Protein AF-A0A9W3GPB9-F1 (afdb_monomer)

Nearest PDB structures (foldseek):
  7ztk-assembly1_D  TM=1.002E+00  e=3.214E-09  Mus musculus
  7kpf-assembly1_D  TM=1.002E+00  e=3.432E-09  Homo sapiens
  4f36-assembly1_A  TM=9.982E-01  e=4.765E-09  Trypanosoma brucei brucei TREU927
  4fkx-assembly1_A  TM=1.002E+00  e=1.048E-08  Trypanosoma brucei brucei TREU927
  1w7w-assembly1_A  TM=9.955E-01  e=7.507E-08  Pisum sativum

pLDDT: mean 97.43, std 3.17, range [72.94, 98.88]

Structure (mmCIF, N/CA/C/O backbone):
data_AF-A0A9W3GPB9-F1
#
_entry.id   AF-A0A9W3GPB9-F1
#
loop_
_atom_site.group_PDB
_atom_site.id
_atom_site.type_symbol
_atom_site.label_atom_id
_atom_site.label_alt_id
_atom_site.label_comp_id
_atom_site.label_asym_id
_atom_site.label_entity_id
_atom_site.label_seq_id
_atom_site.pdbx_PDB_ins_code
_atom_site.Cartn_x
_atom_site.Cartn_y
_atom_site.Cartn_z
_atom_site.occupancy
_atom_site.B_iso_or_equiv
_atom_site.auth_seq_id
_atom_site.auth_comp_id
_atom_site.auth_asym_id
_atom_site.auth_atom_id
_atom_site.pdbx_PDB_model_num
ATOM 1 N N . MET A 1 1 ? 0.204 17.682 1.447 1.00 72.94 1 MET A N 1
ATOM 2 C CA . MET A 1 1 ? -0.964 16.874 1.031 1.00 72.94 1 MET A CA 1
ATOM 3 C C . MET A 1 1 ? -2.294 17.454 1.546 1.00 72.94 1 MET A C 1
ATOM 5 O O . MET A 1 1 ? -3.159 16.695 1.944 1.00 72.94 1 MET A O 1
ATOM 9 N N . SER A 1 2 ? -2.495 18.777 1.545 1.00 90.44 2 SER A N 1
ATOM 10 C CA . SER A 1 2 ? -3.749 19.416 2.009 1.00 90.44 2 SER A CA 1
ATOM 11 C C . SER A 1 2 ? -4.526 20.117 0.887 1.00 90.44 2 SER A C 1
ATOM 13 O O . SER A 1 2 ? -5.547 20.743 1.137 1.00 90.44 2 SER A O 1
ATOM 15 N N . SER A 1 3 ? -4.037 20.034 -0.353 1.00 95.81 3 SER A N 1
ATOM 16 C CA . SER A 1 3 ? -4.595 20.727 -1.520 1.00 95.81 3 SER A CA 1
ATOM 17 C C . SER A 1 3 ? -5.773 20.001 -2.178 1.00 95.81 3 SER A C 1
ATOM 19 O O . SER A 1 3 ? -6.329 20.510 -3.144 1.00 95.81 3 SER A O 1
ATOM 21 N N . GLY A 1 4 ? -6.129 18.806 -1.710 1.00 96.25 4 GLY A N 1
ATOM 22 C CA . GLY A 1 4 ? -7.191 17.987 -2.284 1.00 96.25 4 GLY A CA 1
ATOM 23 C C . GLY A 1 4 ? -7.567 16.827 -1.362 1.00 96.25 4 GLY A C 1
ATOM 24 O O . GLY A 1 4 ? -6.853 16.572 -0.387 1.00 96.25 4 GLY A O 1
ATOM 25 N N . PRO A 1 5 ? -8.689 16.146 -1.644 1.00 97.94 5 PRO A N 1
ATOM 26 C CA . PRO A 1 5 ? -9.124 14.998 -0.862 1.00 97.94 5 PRO A CA 1
ATOM 27 C C . PRO A 1 5 ? -8.134 13.837 -0.992 1.00 97.94 5 PRO A C 1
ATOM 29 O O . PRO A 1 5 ? -7.456 13.684 -2.009 1.00 97.94 5 PRO A O 1
ATOM 32 N N . VAL A 1 6 ? -8.088 12.998 0.039 1.00 97.88 6 VAL A N 1
ATOM 33 C CA . VAL A 1 6 ? -7.305 11.760 0.069 1.00 97.88 6 VAL A CA 1
ATOM 34 C C . VAL A 1 6 ? -8.218 10.592 0.416 1.00 97.88 6 VAL A C 1
ATOM 36 O O . VAL A 1 6 ? -9.214 10.767 1.116 1.00 97.88 6 VAL A O 1
ATOM 39 N N . VAL A 1 7 ? -7.865 9.398 -0.055 1.00 98.44 7 VAL A N 1
ATOM 40 C CA . VAL A 1 7 ? -8.517 8.152 0.355 1.00 98.44 7 VAL A CA 1
ATOM 41 C C . VAL A 1 7 ? -7.621 7.485 1.392 1.00 98.44 7 VAL A C 1
ATOM 43 O O . VAL A 1 7 ? -6.564 6.958 1.052 1.00 98.44 7 VAL A O 1
ATOM 46 N N . ALA A 1 8 ? -8.024 7.547 2.659 1.00 98.38 8 ALA A N 1
ATOM 47 C CA . ALA A 1 8 ? -7.389 6.787 3.727 1.00 98.38 8 ALA A CA 1
ATOM 48 C C . ALA A 1 8 ? -8.057 5.410 3.824 1.00 98.38 8 ALA A C 1
ATOM 50 O O . ALA A 1 8 ? -9.278 5.303 3.724 1.00 98.38 8 ALA A O 1
ATOM 51 N N . MET A 1 9 ? -7.266 4.358 4.026 1.00 98.62 9 MET A N 1
ATOM 52 C CA . MET A 1 9 ? -7.760 2.985 4.145 1.00 98.62 9 MET A CA 1
ATOM 53 C C . MET A 1 9 ? -6.816 2.140 5.001 1.00 98.62 9 MET A C 1
ATOM 55 O O . MET A 1 9 ? -5.621 2.429 5.076 1.00 98.62 9 MET A O 1
ATOM 59 N N . VAL A 1 10 ? -7.349 1.084 5.616 1.00 98.75 10 VAL A N 1
ATOM 60 C CA . VAL A 1 10 ? -6.587 0.109 6.407 1.00 98.75 10 VAL A CA 1
ATOM 61 C C . VAL A 1 10 ? -6.779 -1.272 5.792 1.00 98.75 10 VAL A C 1
ATOM 63 O O . VAL A 1 10 ? -7.910 -1.709 5.602 1.00 98.75 10 VAL A O 1
ATOM 66 N N . TRP A 1 11 ? -5.674 -1.953 5.486 1.00 98.62 11 TRP A N 1
ATOM 67 C CA . TRP A 1 11 ? -5.675 -3.325 4.975 1.00 98.62 11 TRP A CA 1
ATOM 68 C C . TRP A 1 11 ? -5.111 -4.277 6.023 1.00 98.62 11 TRP A C 1
ATOM 70 O O . TRP A 1 11 ? -4.144 -3.951 6.713 1.00 98.62 11 TRP A O 1
ATOM 80 N N . GLN A 1 12 ? -5.703 -5.466 6.113 1.00 98.31 12 GLN A N 1
ATOM 81 C CA . GLN A 1 12 ? -5.309 -6.519 7.042 1.00 98.31 12 GLN A CA 1
ATOM 82 C C . GLN A 1 12 ? -4.882 -7.766 6.269 1.00 98.31 12 GLN A C 1
ATOM 84 O O . GLN A 1 12 ? -5.491 -8.124 5.266 1.00 98.31 12 GLN A O 1
ATOM 89 N N . GLY A 1 13 ? -3.843 -8.437 6.759 1.00 97.81 13 GLY A N 1
ATOM 90 C CA . GLY A 1 13 ? -3.364 -9.700 6.213 1.00 97.81 13 GLY A CA 1
ATOM 91 C C . GLY A 1 13 ? -1.981 -10.049 6.746 1.00 97.81 13 GLY A C 1
ATOM 92 O O . GLY A 1 13 ? -1.312 -9.221 7.377 1.00 97.81 13 GLY A O 1
ATOM 93 N N . LEU A 1 14 ? -1.544 -11.279 6.485 1.00 98.12 14 LEU A N 1
ATOM 94 C CA . LEU A 1 14 ? -0.194 -11.724 6.820 1.00 98.12 14 LEU A CA 1
ATOM 95 C C . LEU A 1 14 ? 0.846 -10.832 6.133 1.00 98.12 14 LEU A C 1
ATOM 97 O O . LEU A 1 14 ? 0.843 -10.691 4.913 1.00 98.12 14 LEU A O 1
ATOM 101 N N . ASP A 1 15 ? 1.737 -10.239 6.932 1.00 98.12 15 ASP A N 1
ATOM 102 C CA . ASP A 1 15 ? 2.866 -9.432 6.451 1.00 98.12 15 ASP A CA 1
ATOM 103 C C . ASP A 1 15 ? 2.458 -8.260 5.527 1.00 98.12 15 ASP A C 1
ATOM 105 O O . ASP A 1 15 ? 3.226 -7.782 4.686 1.00 98.12 15 ASP A O 1
ATOM 109 N N . VAL A 1 16 ? 1.223 -7.769 5.700 1.00 98.62 16 VAL A N 1
ATOM 110 C CA . VAL A 1 16 ? 0.580 -6.793 4.807 1.00 98.62 16 VAL A CA 1
ATOM 111 C C . VAL A 1 16 ? 1.366 -5.492 4.669 1.00 98.62 16 VAL A C 1
ATOM 113 O O . VAL A 1 16 ? 1.342 -4.889 3.602 1.00 98.62 16 VAL A O 1
ATOM 116 N N . VAL A 1 17 ? 2.117 -5.069 5.691 1.00 98.62 17 VAL A N 1
ATOM 117 C CA . VAL A 1 17 ? 2.965 -3.868 5.609 1.00 98.62 17 VAL A CA 1
ATOM 118 C C . VAL A 1 17 ? 4.058 -4.060 4.553 1.00 98.62 17 VAL A C 1
ATOM 120 O O . VAL A 1 17 ? 4.153 -3.269 3.614 1.00 98.62 17 VAL A O 1
ATOM 123 N N . ARG A 1 18 ? 4.846 -5.141 4.646 1.00 98.56 18 ARG A N 1
ATOM 124 C CA . ARG A 1 18 ? 5.908 -5.432 3.671 1.00 98.56 18 ARG A CA 1
ATOM 125 C C . ARG A 1 18 ? 5.321 -5.736 2.294 1.00 98.56 18 ARG A C 1
ATOM 127 O O . ARG A 1 18 ? 5.815 -5.207 1.299 1.00 98.56 18 ARG A O 1
ATOM 134 N N . ALA A 1 19 ? 4.265 -6.547 2.235 1.00 98.56 19 ALA A N 1
ATOM 135 C CA . ALA A 1 19 ? 3.604 -6.904 0.982 1.00 98.56 19 ALA A CA 1
ATOM 136 C C . ALA A 1 19 ? 3.037 -5.668 0.261 1.00 98.56 19 ALA A C 1
ATOM 138 O O . ALA A 1 19 ? 3.274 -5.490 -0.932 1.00 98.56 19 ALA A O 1
ATOM 139 N N . SER A 1 20 ? 2.386 -4.752 0.987 1.00 98.62 20 SER A N 1
ATOM 140 C CA . SER A 1 20 ? 1.865 -3.502 0.417 1.00 98.62 20 SER A CA 1
ATOM 141 C C . SER A 1 20 ? 2.987 -2.618 -0.115 1.00 98.62 20 SER A C 1
ATOM 143 O O . SER A 1 20 ? 2.867 -2.067 -1.205 1.00 98.62 20 SER A O 1
ATOM 145 N N . ARG A 1 21 ? 4.112 -2.504 0.604 1.00 98.50 21 ARG A N 1
ATOM 146 C CA . ARG A 1 21 ? 5.289 -1.760 0.123 1.00 98.50 21 ARG A CA 1
ATOM 147 C C . ARG A 1 21 ? 5.846 -2.344 -1.177 1.00 98.50 21 ARG A C 1
ATOM 149 O O . ARG A 1 21 ? 6.224 -1.574 -2.058 1.00 98.50 21 ARG A O 1
ATOM 156 N N . ALA A 1 22 ? 5.865 -3.670 -1.309 1.00 98.62 22 ALA A N 1
ATOM 157 C CA . ALA A 1 22 ? 6.281 -4.339 -2.538 1.00 98.62 22 ALA A CA 1
ATOM 158 C C . ALA A 1 22 ? 5.314 -4.062 -3.703 1.00 98.62 22 ALA A C 1
ATOM 160 O O . ALA A 1 22 ? 5.769 -3.718 -4.790 1.00 98.62 22 ALA A O 1
ATOM 161 N N . LEU A 1 23 ? 3.998 -4.127 -3.465 1.00 98.69 23 LEU A N 1
ATOM 162 C CA . LEU A 1 23 ? 2.970 -3.815 -4.470 1.00 98.69 23 LEU A CA 1
ATOM 163 C C . LEU A 1 23 ? 2.995 -2.341 -4.905 1.00 98.69 23 LEU A C 1
ATOM 165 O O . LEU A 1 23 ? 2.843 -2.029 -6.084 1.00 98.69 23 LEU A O 1
ATOM 169 N N . ILE A 1 24 ? 3.211 -1.421 -3.961 1.00 98.69 24 ILE A N 1
ATOM 170 C CA . ILE A 1 24 ? 3.306 0.016 -4.241 1.00 98.69 24 ILE A CA 1
ATOM 171 C C . ILE A 1 24 ? 4.538 0.333 -5.103 1.00 98.69 24 ILE A C 1
ATOM 173 O O . ILE A 1 24 ? 4.458 1.177 -5.997 1.00 98.69 24 ILE A O 1
ATOM 177 N N . GLY A 1 25 ? 5.666 -0.330 -4.839 1.00 98.62 25 GLY A N 1
ATOM 178 C CA . GLY A 1 25 ? 6.945 -0.066 -5.494 1.00 98.62 25 GLY A CA 1
ATOM 179 C C . GLY A 1 25 ? 7.775 1.030 -4.813 1.00 98.62 25 GLY A C 1
ATOM 180 O O . GLY A 1 25 ? 7.365 1.663 -3.829 1.00 98.62 25 GLY A O 1
ATOM 181 N N . ALA A 1 26 ? 8.987 1.246 -5.335 1.00 98.31 26 ALA A N 1
ATOM 182 C CA . ALA A 1 26 ? 9.961 2.191 -4.788 1.00 98.31 26 ALA A CA 1
ATOM 183 C C . ALA A 1 26 ? 9.387 3.614 -4.639 1.00 98.31 26 ALA A C 1
ATOM 185 O O . ALA A 1 26 ? 8.492 4.025 -5.372 1.00 98.31 26 ALA A O 1
ATOM 186 N N . THR A 1 27 ? 9.886 4.387 -3.665 1.00 97.62 27 THR A N 1
ATOM 187 C CA . THR A 1 27 ? 9.392 5.757 -3.405 1.00 97.62 27 THR A CA 1
ATOM 188 C C . THR A 1 27 ? 9.596 6.690 -4.593 1.00 97.62 27 THR A C 1
ATOM 190 O O . THR A 1 27 ? 8.715 7.505 -4.879 1.00 97.62 27 THR A O 1
ATOM 193 N N . ASN A 1 28 ? 10.729 6.546 -5.279 1.00 97.62 28 ASN A N 1
ATOM 194 C CA . ASN A 1 28 ? 11.000 7.183 -6.555 1.00 97.62 28 ASN A CA 1
ATOM 195 C C . ASN A 1 28 ? 10.464 6.286 -7.689 1.00 97.62 28 ASN A C 1
ATOM 197 O O . ASN A 1 28 ? 10.971 5.174 -7.839 1.00 97.62 28 ASN A O 1
ATOM 201 N N . PRO A 1 29 ? 9.470 6.732 -8.483 1.00 97.94 29 PRO A N 1
ATOM 202 C CA . PRO A 1 29 ? 8.903 5.925 -9.565 1.00 97.94 29 PRO A CA 1
ATOM 203 C C . PRO A 1 29 ? 9.924 5.459 -10.608 1.00 97.94 29 PRO A C 1
ATOM 205 O O . PRO A 1 29 ? 9.757 4.383 -11.165 1.00 97.94 29 PRO A O 1
ATOM 208 N N . ALA A 1 30 ? 11.010 6.210 -10.823 1.00 97.62 30 ALA A N 1
ATOM 209 C CA . ALA A 1 30 ? 12.081 5.804 -11.738 1.00 97.62 30 ALA A CA 1
ATOM 210 C C . ALA A 1 30 ? 12.787 4.498 -11.314 1.00 97.62 30 ALA A C 1
ATOM 212 O O . ALA A 1 30 ? 13.338 3.800 -12.161 1.00 97.62 30 ALA A O 1
ATOM 213 N N . ASP A 1 31 ? 12.741 4.166 -10.021 1.00 98.38 31 ASP A N 1
ATOM 214 C CA . ASP A 1 31 ? 13.310 2.943 -9.447 1.00 98.38 31 ASP A CA 1
ATOM 215 C C . ASP A 1 31 ? 12.232 1.865 -9.198 1.00 98.38 31 ASP A C 1
ATOM 217 O O . ASP A 1 31 ? 12.522 0.801 -8.646 1.00 98.38 31 ASP A O 1
ATOM 221 N N . ALA A 1 32 ? 10.966 2.138 -9.542 1.00 98.31 32 ALA A N 1
ATOM 222 C CA . ALA A 1 32 ? 9.845 1.228 -9.330 1.00 98.31 32 ALA A CA 1
ATOM 223 C C . ALA A 1 32 ? 9.66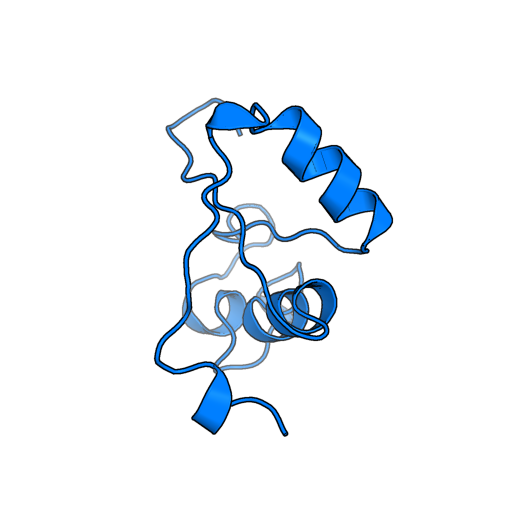4 0.306 -10.556 1.00 98.31 32 ALA A C 1
ATOM 225 O O . ALA A 1 32 ? 9.456 0.801 -11.663 1.00 98.31 32 ALA A O 1
ATOM 226 N N . PRO A 1 33 ? 9.723 -1.031 -10.398 1.00 98.50 33 PRO A N 1
ATOM 227 C CA . PRO A 1 33 ? 9.559 -1.950 -11.524 1.00 98.50 33 PRO A CA 1
ATOM 228 C C . PRO A 1 33 ? 8.149 -1.896 -12.141 1.00 98.50 33 PRO A C 1
ATOM 230 O O . PRO A 1 33 ? 7.182 -1.656 -11.405 1.00 98.50 33 PRO A O 1
ATOM 233 N N . PRO A 1 34 ? 7.999 -2.203 -13.446 1.00 98.62 34 PRO A N 1
ATOM 234 C CA . PRO A 1 34 ? 6.689 -2.45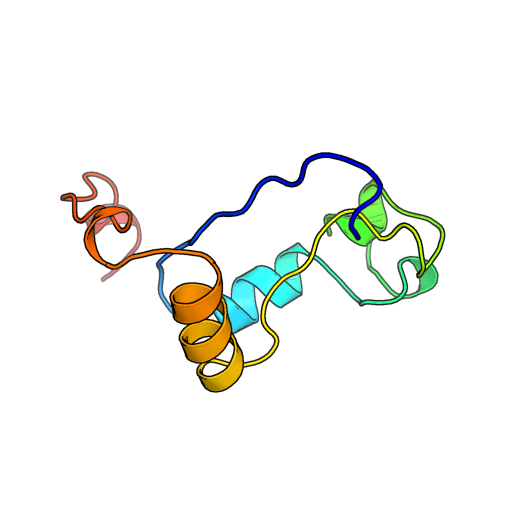5 -14.050 1.00 98.62 34 PRO A CA 1
ATOM 235 C C . PRO A 1 34 ? 5.898 -3.523 -13.280 1.00 98.62 34 PRO A C 1
ATOM 237 O O . PRO A 1 34 ? 6.479 -4.492 -12.783 1.00 98.62 34 PRO A O 1
ATOM 240 N N . GLY A 1 35 ? 4.581 -3.346 -13.179 1.00 98.50 35 GLY A N 1
ATOM 241 C CA . GLY A 1 35 ? 3.674 -4.165 -12.368 1.00 98.50 35 GLY A CA 1
ATOM 242 C C . GLY A 1 35 ? 3.513 -3.691 -10.919 1.00 98.50 35 GLY A C 1
ATOM 243 O O . GLY A 1 35 ? 2.659 -4.205 -10.197 1.00 98.50 35 GLY A O 1
ATOM 244 N N . THR A 1 36 ? 4.314 -2.717 -10.471 1.00 98.88 36 THR A N 1
ATOM 245 C CA . THR A 1 36 ? 4.062 -1.998 -9.213 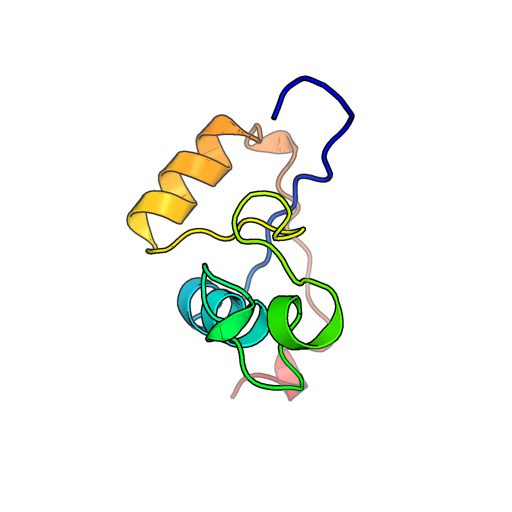1.00 98.88 36 THR A CA 1
ATOM 246 C C . THR A 1 36 ? 3.197 -0.773 -9.478 1.00 98.88 36 THR A C 1
ATOM 248 O O . THR A 1 36 ? 3.271 -0.178 -10.551 1.00 98.88 36 THR A O 1
ATOM 251 N N . ILE A 1 37 ? 2.430 -0.325 -8.480 1.00 98.75 37 ILE A N 1
ATOM 252 C CA . ILE A 1 37 ? 1.537 0.836 -8.642 1.00 98.75 37 ILE A CA 1
ATOM 253 C C . ILE A 1 37 ? 2.317 2.062 -9.140 1.00 98.75 37 ILE A C 1
ATOM 255 O O . ILE A 1 37 ? 1.878 2.763 -10.048 1.00 98.75 37 ILE A O 1
ATOM 259 N N . ARG A 1 38 ? 3.495 2.338 -8.573 1.00 98.75 38 ARG A N 1
ATOM 260 C CA . ARG A 1 38 ? 4.298 3.491 -8.997 1.00 98.75 38 ARG A CA 1
ATOM 261 C C . ARG A 1 38 ? 4.999 3.279 -10.331 1.00 98.75 38 ARG A C 1
ATOM 263 O O . ARG A 1 38 ? 5.114 4.253 -11.066 1.00 98.75 38 ARG A O 1
ATOM 270 N N . GLY A 1 39 ? 5.441 2.061 -10.637 1.00 98.56 39 GLY A N 1
ATOM 271 C CA . GLY A 1 39 ? 6.048 1.750 -11.933 1.00 98.56 39 GLY A CA 1
ATOM 272 C C . GLY A 1 39 ? 5.058 1.897 -13.090 1.00 98.56 39 GLY A C 1
ATOM 273 O O . GLY A 1 39 ? 5.439 2.349 -14.166 1.00 98.56 39 GLY A O 1
ATOM 274 N N . ASP A 1 40 ? 3.782 1.593 -12.848 1.00 98.69 40 ASP A N 1
ATOM 275 C CA . ASP A 1 40 ? 2.749 1.630 -13.886 1.00 98.69 40 ASP A CA 1
ATOM 276 C C . ASP A 1 40 ? 2.079 3.008 -14.030 1.00 98.69 40 ASP A C 1
ATOM 278 O O . ASP A 1 40 ? 1.640 3.364 -15.125 1.00 98.69 40 ASP A O 1
ATOM 282 N N . PHE A 1 41 ? 1.991 3.802 -12.952 1.00 98.56 41 PHE A N 1
ATOM 283 C CA . PHE A 1 41 ? 1.159 5.018 -12.933 1.00 98.56 41 PHE A CA 1
ATOM 284 C C . PHE A 1 41 ? 1.884 6.324 -12.584 1.00 98.56 41 PHE A C 1
ATOM 286 O O . PHE A 1 41 ? 1.262 7.388 -12.636 1.00 98.56 41 PHE A O 1
ATOM 293 N N . CYS A 1 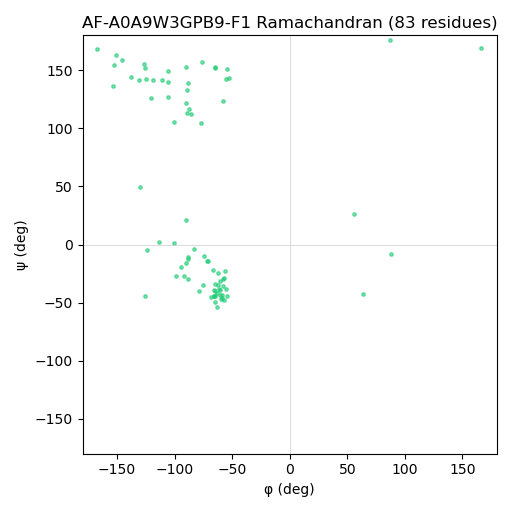42 ? 3.170 6.293 -12.227 1.00 98.25 42 CYS A N 1
ATOM 294 C CA . CYS A 1 42 ? 3.890 7.474 -11.747 1.00 98.25 42 CYS A CA 1
ATOM 295 C C . CYS A 1 42 ? 5.180 7.731 -12.533 1.00 98.25 42 CYS A C 1
ATOM 297 O O . CYS A 1 42 ? 5.797 6.821 -13.070 1.00 98.25 42 CYS A O 1
ATOM 299 N N . ILE A 1 43 ? 5.620 8.993 -12.546 1.00 97.88 43 ILE A N 1
ATOM 300 C CA . ILE A 1 43 ? 6.881 9.413 -13.188 1.00 97.88 43 ILE A CA 1
ATOM 301 C C . ILE A 1 43 ? 7.767 10.180 -12.195 1.00 97.88 43 ILE A C 1
ATOM 303 O O . ILE A 1 43 ? 8.960 9.922 -12.087 1.00 97.88 43 ILE A O 1
ATOM 307 N N . GLU A 1 44 ? 7.188 11.109 -11.426 1.00 97.31 44 GLU A N 1
ATOM 308 C CA . GLU A 1 44 ? 7.924 12.008 -10.526 1.00 97.31 44 GLU A CA 1
ATOM 309 C C . GLU A 1 44 ? 7.752 11.616 -9.049 1.00 97.31 44 GLU A C 1
ATOM 311 O O . GLU A 1 44 ? 6.642 11.330 -8.596 1.00 97.31 44 GLU A O 1
ATOM 316 N N . VAL A 1 45 ? 8.825 11.704 -8.251 1.00 96.06 45 VAL A N 1
ATOM 317 C CA . VAL A 1 45 ? 8.803 11.372 -6.808 1.00 96.06 45 VAL A CA 1
ATOM 318 C C . VAL A 1 45 ? 7.783 12.191 -6.004 1.00 96.06 45 VAL A C 1
ATOM 320 O O . VAL A 1 45 ? 7.136 11.659 -5.106 1.00 96.06 45 VAL A O 1
ATOM 323 N N . GLY A 1 46 ? 7.584 13.468 -6.349 1.00 95.25 46 GLY A N 1
ATOM 324 C CA . GLY A 1 46 ? 6.618 14.350 -5.679 1.00 95.25 46 GLY A CA 1
ATOM 325 C C . GLY A 1 46 ? 5.152 14.076 -6.037 1.00 95.25 46 GLY A C 1
ATOM 326 O O . GLY A 1 46 ? 4.259 14.625 -5.396 1.00 95.25 46 GLY A O 1
ATOM 327 N N . LYS A 1 47 ? 4.899 13.237 -7.050 1.00 96.12 47 LYS A N 1
ATOM 328 C CA . LYS A 1 47 ? 3.567 12.858 -7.547 1.00 96.12 47 LYS A CA 1
ATOM 329 C C . LYS A 1 47 ? 3.462 11.335 -7.665 1.00 96.12 47 LYS A C 1
ATOM 331 O O . LYS A 1 47 ? 3.059 10.804 -8.693 1.00 96.12 47 LYS A O 1
ATOM 336 N N . ASN A 1 48 ? 3.841 10.624 -6.605 1.00 95.81 48 ASN A N 1
ATOM 337 C CA . ASN A 1 48 ? 3.935 9.160 -6.594 1.00 95.81 48 ASN A CA 1
ATOM 338 C C . ASN A 1 48 ? 2.643 8.435 -6.155 1.00 95.81 48 ASN A C 1
ATOM 340 O O . ASN A 1 48 ? 2.714 7.272 -5.748 1.00 95.81 48 ASN A O 1
ATOM 344 N N . VAL A 1 49 ? 1.497 9.124 -6.265 1.00 96.56 49 VAL A N 1
ATOM 345 C CA . VAL A 1 49 ? 0.098 8.651 -6.154 1.00 96.56 49 VAL A CA 1
ATOM 346 C C . VAL A 1 49 ? -0.349 8.085 -4.800 1.00 96.56 49 VAL A C 1
ATOM 348 O O . VAL A 1 49 ? -1.448 8.406 -4.358 1.00 96.56 49 VAL A O 1
ATOM 351 N N . ILE A 1 50 ? 0.457 7.265 -4.130 1.00 98.44 50 ILE A N 1
ATOM 352 C CA . ILE A 1 50 ? 0.035 6.476 -2.967 1.00 98.44 50 ILE A CA 1
ATOM 353 C C . ILE A 1 50 ? 1.091 6.475 -1.855 1.00 98.44 50 ILE A C 1
ATOM 355 O O . ILE A 1 50 ? 2.296 6.433 -2.116 1.00 98.44 50 ILE A O 1
ATOM 359 N N . HIS A 1 51 ? 0.627 6.487 -0.602 1.00 98.44 51 HIS A N 1
ATOM 360 C CA . HIS A 1 51 ? 1.423 6.267 0.610 1.00 98.44 51 HIS A CA 1
ATOM 361 C C . HIS A 1 51 ? 1.136 4.876 1.187 1.00 98.44 51 HIS A C 1
ATOM 363 O O . HIS A 1 51 ? 0.020 4.377 1.086 1.00 98.44 51 HIS A O 1
ATOM 369 N N . GLY A 1 52 ? 2.136 4.277 1.828 1.00 98.25 52 GLY A N 1
ATOM 370 C CA . GLY A 1 52 ? 1.979 3.058 2.614 1.00 98.25 52 GLY A CA 1
ATOM 371 C C . GLY A 1 52 ? 3.057 2.993 3.688 1.00 98.25 52 GLY A C 1
ATOM 372 O O . GLY A 1 52 ? 4.221 3.298 3.395 1.00 98.25 52 GLY A O 1
ATOM 373 N N . SER A 1 53 ? 2.658 2.616 4.904 1.00 98.62 53 SER A N 1
ATOM 374 C CA . SER A 1 53 ? 3.525 2.555 6.084 1.00 98.62 53 SER A CA 1
ATOM 375 C C . SER A 1 53 ? 4.753 1.674 5.831 1.00 98.62 53 SER A C 1
ATOM 377 O O . SER A 1 53 ? 4.671 0.649 5.157 1.00 98.62 53 SER A O 1
ATOM 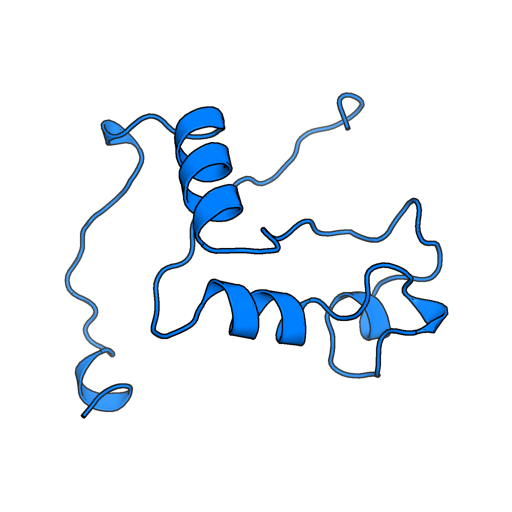379 N N . ASP A 1 54 ? 5.905 2.078 6.360 1.00 97.81 54 ASP A N 1
ATOM 380 C CA . ASP A 1 54 ? 7.198 1.414 6.131 1.00 97.81 54 ASP A CA 1
ATOM 381 C C . ASP A 1 54 ? 7.527 0.312 7.150 1.00 97.81 54 ASP A C 1
ATOM 383 O O . ASP A 1 54 ? 8.400 -0.519 6.910 1.00 97.81 54 ASP A O 1
ATOM 387 N N . SER A 1 55 ? 6.818 0.288 8.275 1.00 98.50 55 SER A N 1
ATOM 388 C CA . SER A 1 55 ? 7.013 -0.658 9.367 1.00 98.50 55 SER A CA 1
ATOM 389 C C . SER A 1 55 ? 5.705 -0.897 10.119 1.00 98.50 55 SER A C 1
ATOM 391 O O . SER A 1 55 ? 4.757 -0.114 10.024 1.00 98.50 55 SER A O 1
ATOM 393 N N . VAL A 1 56 ? 5.648 -1.981 10.897 1.00 98.56 56 VAL A N 1
ATOM 394 C CA . VAL A 1 56 ? 4.492 -2.279 11.759 1.00 98.56 56 VAL A CA 1
ATOM 395 C C . VAL A 1 56 ? 4.297 -1.189 12.819 1.00 98.56 56 VAL A C 1
ATOM 397 O O . VAL A 1 56 ? 3.163 -0.858 13.159 1.00 98.56 56 VAL A O 1
ATOM 400 N N . GLU A 1 57 ? 5.382 -0.599 13.322 1.00 98.62 57 GLU A N 1
ATOM 401 C CA . GLU A 1 57 ? 5.325 0.517 14.269 1.00 98.62 57 GLU A CA 1
ATOM 402 C C . GLU A 1 57 ? 4.710 1.767 13.626 1.00 98.62 57 GLU A C 1
ATOM 404 O O . GLU A 1 57 ? 3.748 2.326 14.163 1.00 98.62 57 GLU A O 1
ATOM 409 N N . SER A 1 58 ? 5.192 2.153 12.439 1.00 98.62 58 SER A N 1
ATOM 410 C CA . SER A 1 58 ? 4.614 3.254 11.664 1.00 98.62 58 SER A CA 1
ATOM 411 C C . SER A 1 58 ? 3.146 2.999 11.343 1.00 98.62 58 SER A C 1
ATOM 413 O O . SER A 1 58 ? 2.334 3.898 11.531 1.00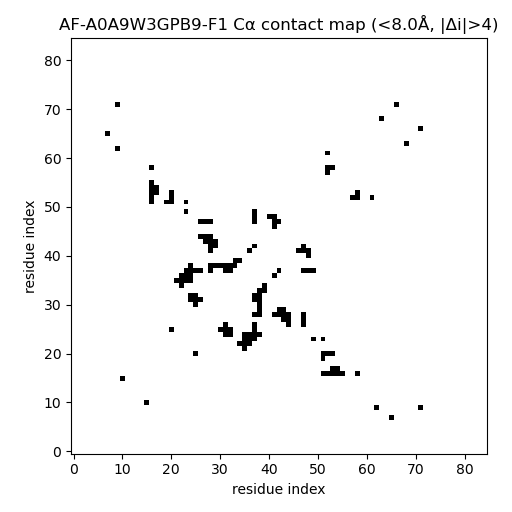 98.62 58 SER A O 1
ATOM 415 N N . ALA A 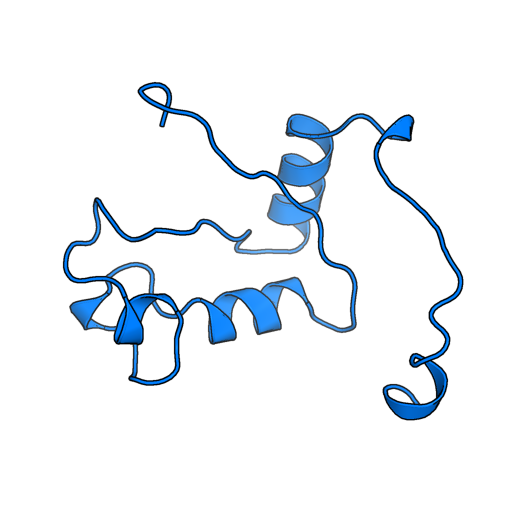1 59 ? 2.785 1.774 10.945 1.00 98.75 59 ALA A N 1
ATOM 416 C CA . ALA A 1 59 ? 1.405 1.410 10.638 1.00 98.75 59 ALA A CA 1
ATOM 417 C C . ALA A 1 59 ? 0.481 1.596 11.849 1.00 98.75 59 ALA A C 1
ATOM 419 O O . ALA A 1 59 ? -0.562 2.229 11.727 1.00 98.75 59 ALA A O 1
ATOM 420 N N . ARG A 1 60 ? 0.878 1.127 13.041 1.00 98.56 60 ARG A N 1
ATOM 421 C CA . ARG A 1 60 ? 0.090 1.323 14.274 1.00 98.56 60 ARG A CA 1
ATOM 422 C C . ARG A 1 60 ? -0.127 2.803 14.582 1.00 98.56 60 ARG A C 1
ATOM 424 O O . ARG A 1 60 ? -1.245 3.207 14.891 1.00 98.56 60 ARG A O 1
ATOM 431 N N . ARG A 1 61 ? 0.935 3.607 14.480 1.00 98.69 61 ARG A N 1
ATOM 432 C CA . ARG A 1 61 ? 0.882 5.055 14.717 1.00 98.69 61 ARG A CA 1
ATOM 433 C C . ARG A 1 61 ? -0.000 5.768 13.691 1.00 98.69 61 ARG A C 1
ATOM 435 O O . ARG A 1 61 ? -0.785 6.630 14.064 1.00 98.69 61 ARG A O 1
ATOM 442 N N . GLU A 1 62 ? 0.139 5.424 12.415 1.00 98.75 62 GLU A N 1
ATOM 443 C CA . GLU A 1 62 ? -0.616 6.030 11.319 1.00 98.75 62 GLU A CA 1
ATOM 444 C C . GLU A 1 62 ? -2.099 5.654 11.391 1.00 98.75 62 GLU A C 1
ATOM 446 O O . GLU A 1 62 ? -2.939 6.544 11.322 1.00 98.75 62 GLU A O 1
ATOM 451 N N . ILE A 1 63 ? -2.444 4.384 11.622 1.00 98.75 63 ILE A N 1
ATOM 452 C CA . ILE A 1 63 ? -3.845 3.956 11.769 1.00 98.75 63 ILE A CA 1
ATOM 453 C C . ILE A 1 63 ? -4.529 4.738 12.897 1.00 98.75 63 ILE A C 1
ATOM 455 O O . ILE A 1 63 ? -5.592 5.306 12.674 1.00 98.75 63 ILE A O 1
ATOM 459 N N . ALA A 1 64 ? -3.889 4.840 14.067 1.00 98.44 64 ALA A N 1
ATOM 460 C CA . ALA A 1 64 ? -4.433 5.579 15.209 1.00 98.44 64 ALA A CA 1
ATOM 461 C C . ALA A 1 64 ? -4.522 7.101 14.981 1.00 98.44 64 ALA A C 1
ATOM 463 O O . ALA A 1 64 ? -5.286 7.780 15.663 1.00 98.44 64 ALA A O 1
ATOM 464 N N . LEU A 1 65 ? -3.731 7.647 14.052 1.00 98.38 65 LEU A N 1
ATOM 465 C CA . LEU A 1 65 ? -3.797 9.056 13.669 1.00 98.38 65 LEU A CA 1
ATOM 466 C C . LEU A 1 65 ? -4.965 9.333 12.712 1.00 98.38 65 LEU A C 1
ATOM 468 O O . LEU A 1 65 ? -5.593 10.383 12.813 1.00 98.38 65 LEU A O 1
ATOM 472 N N . TRP A 1 66 ? -5.217 8.424 11.766 1.00 98.56 66 TRP A N 1
ATOM 473 C CA . TRP A 1 66 ? -6.187 8.627 10.685 1.00 98.56 66 TRP A CA 1
ATOM 474 C C . TRP A 1 66 ? -7.596 8.128 11.007 1.00 98.56 66 TRP A C 1
ATOM 476 O O . TRP A 1 66 ? -8.550 8.664 10.449 1.00 98.56 66 TRP A O 1
ATOM 486 N N . PHE A 1 67 ? -7.732 7.134 11.886 1.00 98.62 67 PHE A N 1
ATOM 487 C CA . PHE A 1 67 ? -9.003 6.478 12.181 1.00 98.62 67 PHE A CA 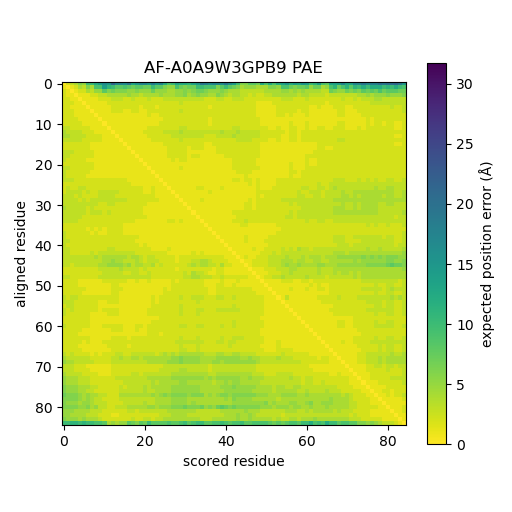1
ATOM 488 C C . PHE A 1 67 ? -9.251 6.373 13.680 1.00 98.62 67 PHE A C 1
ATOM 490 O O . PHE A 1 67 ? -8.352 6.065 14.466 1.00 98.62 67 PHE A O 1
ATOM 497 N N . ARG A 1 68 ? -10.509 6.567 14.074 1.00 98.50 68 ARG A N 1
ATOM 498 C CA . ARG A 1 68 ? -10.996 6.164 15.392 1.00 98.50 68 ARG A CA 1
ATOM 499 C C . ARG A 1 68 ? -11.207 4.653 15.421 1.00 98.50 68 ARG A C 1
ATOM 501 O O . ARG A 1 68 ? -11.446 4.018 14.396 1.00 98.50 68 ARG A O 1
ATOM 508 N N . THR A 1 69 ? -11.186 4.071 16.615 1.00 96.62 69 THR A N 1
ATOM 509 C CA . THR A 1 69 ? -11.381 2.625 16.785 1.00 96.62 69 THR A CA 1
ATOM 510 C C . THR A 1 69 ? -12.745 2.146 16.271 1.00 96.62 69 THR A C 1
ATOM 512 O O . THR A 1 69 ? -12.832 1.028 15.780 1.00 96.62 69 THR A O 1
ATOM 515 N N . ASP A 1 70 ? -13.793 2.980 16.334 1.00 97.75 70 ASP A N 1
ATOM 516 C CA . ASP A 1 70 ? -15.138 2.662 15.820 1.00 97.75 70 ASP A CA 1
ATOM 517 C C . ASP A 1 70 ? -15.233 2.634 14.285 1.00 97.75 70 ASP A C 1
ATOM 519 O O . ASP A 1 70 ? -16.202 2.111 13.742 1.00 97.75 70 ASP A O 1
ATOM 523 N N . GLU A 1 71 ? -14.232 3.166 13.582 1.00 98.44 71 GLU A N 1
ATOM 524 C CA . GLU A 1 71 ? -14.172 3.166 12.115 1.00 98.44 71 GLU A CA 1
ATOM 525 C C . GLU A 1 71 ? -13.490 1.901 11.566 1.00 98.44 71 GLU A C 1
ATOM 527 O O . GLU A 1 71 ? -13.549 1.634 10.365 1.00 98.44 71 GLU A O 1
ATOM 532 N N . LEU A 1 72 ? -12.854 1.105 12.436 1.00 98.38 72 LEU A N 1
ATOM 533 C CA . LEU A 1 72 ? -12.195 -0.146 12.074 1.00 98.38 72 LEU A CA 1
ATOM 534 C C . LEU A 1 72 ? -13.186 -1.309 12.173 1.00 98.38 72 LEU A C 1
ATOM 536 O O . LEU A 1 72 ? -13.649 -1.676 13.252 1.00 98.38 72 LEU A O 1
ATOM 540 N N . LEU A 1 73 ? -13.505 -1.895 11.024 1.00 98.19 73 LEU A N 1
ATOM 541 C CA . LEU A 1 73 ? -14.502 -2.953 10.908 1.00 98.19 73 LEU A CA 1
ATOM 542 C C . LEU A 1 73 ? -13.873 -4.334 11.095 1.00 98.19 73 LEU A C 1
ATOM 544 O O . LEU A 1 73 ? -12.890 -4.676 10.438 1.00 98.19 73 LEU A O 1
ATOM 548 N N . CYS A 1 74 ? -14.515 -5.156 11.921 1.00 97.31 74 CYS A N 1
ATOM 549 C CA . CYS A 1 74 ? -14.222 -6.579 12.041 1.00 97.31 74 CYS A CA 1
ATOM 550 C C . CYS A 1 74 ? -15.335 -7.375 11.359 1.00 97.31 74 CYS A C 1
ATOM 552 O O . CYS A 1 74 ? -16.511 -7.199 11.676 1.00 97.31 74 CYS A O 1
ATOM 554 N N . TRP A 1 75 ? -14.963 -8.259 10.441 1.00 97.56 75 TRP A N 1
ATOM 555 C CA . TRP A 1 75 ? -15.890 -9.124 9.721 1.00 97.56 75 TRP A CA 1
ATOM 556 C C . TRP A 1 75 ? -15.231 -10.477 9.445 1.00 97.56 75 TRP A C 1
ATOM 558 O O . TRP A 1 75 ? -14.006 -10.601 9.495 1.00 97.56 75 TRP A O 1
ATOM 568 N N . GLU A 1 76 ? -16.049 -11.499 9.202 1.00 97.25 76 GLU A N 1
ATOM 569 C CA . GLU A 1 76 ? -15.569 -12.840 8.877 1.00 97.25 76 GLU A CA 1
ATOM 570 C C . GLU A 1 76 ? -15.299 -12.947 7.376 1.00 97.25 76 GLU A C 1
ATOM 572 O O . GLU A 1 76 ? -16.224 -12.900 6.560 1.00 97.25 76 GLU A O 1
ATOM 577 N N . ASP A 1 77 ? -14.022 -13.080 7.011 1.00 97.31 77 ASP A N 1
ATOM 578 C CA . ASP A 1 77 ? -13.632 -13.217 5.615 1.00 97.31 77 ASP A CA 1
ATOM 579 C C . ASP A 1 77 ? -13.900 -14.632 5.105 1.00 97.31 77 ASP A C 1
ATOM 581 O O . ASP A 1 77 ? -13.150 -15.575 5.368 1.00 97.31 77 ASP A O 1
ATOM 585 N N . SER A 1 78 ? -14.968 -14.759 4.316 1.00 97.25 78 SER A N 1
ATOM 586 C CA . SER A 1 78 ? -15.340 -16.010 3.657 1.00 97.25 78 SER A CA 1
ATOM 587 C C . SER A 1 78 ? -14.231 -16.598 2.779 1.00 97.25 78 SER A C 1
ATOM 589 O O . S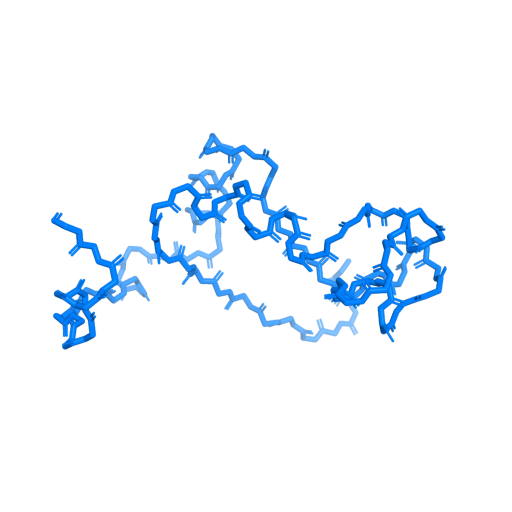ER A 1 78 ? -14.236 -17.802 2.559 1.00 97.25 78 SER A O 1
ATOM 591 N N . ALA A 1 79 ? -13.269 -15.807 2.295 1.00 97.31 79 ALA A N 1
ATOM 592 C CA . ALA A 1 79 ? -12.147 -16.300 1.500 1.00 97.31 79 ALA A CA 1
ATOM 593 C C . ALA A 1 79 ? -10.947 -16.742 2.353 1.00 97.31 79 ALA A C 1
ATOM 595 O O . ALA A 1 79 ? -10.049 -17.405 1.834 1.00 97.31 79 ALA A O 1
ATOM 596 N N . GLY A 1 80 ? -10.925 -16.418 3.652 1.00 95.88 80 GLY A N 1
ATOM 597 C CA . GLY A 1 80 ? -9.766 -16.635 4.521 1.00 95.88 80 GLY A CA 1
ATOM 598 C C . GLY A 1 80 ? -9.275 -18.085 4.542 1.00 95.88 80 GLY A C 1
ATOM 599 O O . GLY A 1 80 ? -8.072 -18.319 4.489 1.00 95.88 80 GLY A O 1
ATOM 600 N N . HIS A 1 81 ? -10.196 -19.051 4.509 1.00 95.38 81 HIS A N 1
ATOM 601 C CA . HIS A 1 81 ? -9.883 -20.486 4.511 1.00 95.38 81 HIS A CA 1
ATOM 602 C C . HIS A 1 81 ? -9.260 -21.012 3.206 1.00 95.38 81 HIS A C 1
ATOM 604 O O . HIS A 1 81 ? -8.744 -22.124 3.185 1.00 95.38 81 HIS A O 1
ATOM 610 N N . TRP A 1 82 ? -9.320 -20.245 2.113 1.00 97.69 82 TRP A N 1
ATOM 611 C CA . TRP A 1 82 ? -8.623 -20.568 0.862 1.00 97.69 82 TRP A CA 1
ATOM 612 C C . TRP A 1 82 ? -7.256 -19.886 0.754 1.00 97.69 82 TRP A C 1
ATOM 614 O O . TRP A 1 82 ? -6.441 -20.281 -0.077 1.00 97.69 82 TRP A O 1
ATOM 624 N N . LEU A 1 83 ? -7.027 -18.829 1.539 1.00 96.38 83 LEU A N 1
ATOM 625 C CA . LEU A 1 83 ? -5.832 -17.985 1.467 1.00 96.38 83 LEU A CA 1
ATOM 626 C C . LEU A 1 83 ? -4.786 -18.342 2.528 1.00 96.38 83 LEU A C 1
ATOM 628 O O . LEU A 1 83 ? -3.599 -18.097 2.312 1.00 96.38 83 LEU A O 1
ATOM 632 N N . TYR A 1 84 ? -5.223 -18.892 3.659 1.00 94.88 84 TYR A N 1
ATOM 633 C CA . TYR A 1 84 ? -4.381 -19.253 4.794 1.00 94.88 84 TYR A CA 1
ATOM 634 C C . TYR A 1 84 ? -4.575 -20.729 5.153 1.00 94.88 84 TYR A C 1
ATOM 636 O O . TYR A 1 84 ? -5.693 -21.238 5.074 1.00 94.88 84 TYR A O 1
ATOM 644 N N . GLU A 1 85 ? -3.477 -21.389 5.534 1.00 87.06 85 GLU A N 1
ATOM 645 C CA . GLU A 1 85 ? -3.485 -22.735 6.131 1.00 87.06 85 GLU A CA 1
ATOM 646 C C . GLU A 1 85 ? -3.908 -22.705 7.606 1.00 87.06 85 GLU A C 1
ATOM 648 O O . GLU A 1 85 ? -3.535 -21.736 8.314 1.00 87.06 85 GLU A O 1
#

Mean predicted aligned error: 2.5 Å

InterPro domains:
  IPR001564 Nucleoside diphosphate kinase [PR01243] (4-21)
  IPR001564 Nucleoside diphosphate kinase [PR01243] (25-41)
  IPR001564 Nucleoside diphosphate kinase [PR01243] (48-67)
  IPR023005 Nucleoside diphosphate kinase, active site [PS00469] (48-56)
  IPR034907 Nucleoside diphosphate kinase-like domain [PF00334] (1-71)
  IPR034907 Nucleoside diphosphate kinase-like domain [SM00562] (1-74)
  IPR036850 Nucleoside diphosphate kinase-like domain superfamily [G3DSA:3.30.70.141] (1-85)
  IPR036850 Nucleoside diphosphate kinase-like domain superfamily [SSF54919] (1-85)

Sequence (85 aa):
MSSGPVVAMVWQGLDVVRASRALIGATNPADAPPGTIRGDFCIEVGKNVIHGSDSVESARREIALWFRTDELLCWEDSAGHWLYE

Radius of gyration: 14.86 Å; Cα contacts (8 Å, |Δi|>4): 77; chains: 1; bounding box: 29×44×31 Å

Foldseek 3Di:
DPPDDDDDDDDDDVVCQVVLDLQQADLALVRGDPNHQSVPPHHGSVPSPDDGANDPVSNVVVCVVPDDPVVDDDDDDPCDVVVDD

Solvent-accessible surface area (backbone atoms only — not comparable to full-atom values): 5522 Å² total; per-residue (Å²): 136,81,90,59,90,79,89,84,86,87,84,85,61,90,65,37,52,64,53,48,44,58,46,40,31,43,75,43,17,85,72,14,55,79,88,13,55,14,30,70,74,28,69,46,56,94,56,40,93,73,88,76,48,91,40,73,67,49,37,55,55,47,49,65,70,77,44,59,77,89,74,61,85,85,78,88,62,86,60,46,77,80,76,50,134

Organism: Camelus bactrianus (NCBI:txid9837)

Secondary structure (DSSP, 8-state):
--SS--------STTHHHHHHHHH--SSGGGSPTTSHHHHH--SGGG------SSHHHHHHHHHHH--GGGS-----TTHHHH--